Protein AF-A0A7Y5NQI6-F1 (afdb_monomer_lite)

Radius of gyration: 15.38 Å; chains: 1; bounding box: 38×34×50 Å

pLDDT: mean 90.02, std 9.19, range [44.75, 98.19]

Sequence (125 aa):
MDSTTPIACGSIVIREAPEAGGSDWMVFYLPLGALGEIRPVGGYPFDGADHDGWRVPLDSWLADLGRAIWKSIPFDLGLIGFEASGELRAAQVLMSDVPETCHFGLLVPGAEGTLNYHPRTERDW

Foldseek 3Di:
DPDPPDFDKDWDWDFDDVVVVTDIDIDIGGDLVRVVVPAVSDPPPPPPDDRCVPQVVVQVVVLVVVQVVCVVPNDLKDKADPPTPPPDDSVVCVVPPHDPAAPIWIFHQDPPRDTDIDHHPDGRD

Secondary structure (DSSP, 8-state):
---------EEEEEE--GGGT--EEEEEE--HHHHHTTS--TTTTSS----HHHHHHHHHHHHHHHHHHHTTS--S-EEESTT-TTTS-HHHHHHH-S-SS-SSEEEEE-GGG-EEEE---S---

Structure (mmCIF, N/CA/C/O backbone):
data_AF-A0A7Y5NQI6-F1
#
_entry.id   AF-A0A7Y5NQI6-F1
#
loop_
_atom_site.group_PDB
_atom_site.id
_atom_site.type_symbol
_atom_site.label_atom_id
_atom_site.label_alt_id
_atom_site.label_comp_id
_atom_site.label_asym_id
_atom_site.label_entity_id
_atom_site.label_seq_id
_atom_site.pdbx_PDB_ins_code
_atom_site.Cartn_x
_atom_site.Cartn_y
_atom_site.Cartn_z
_atom_site.occupancy
_atom_site.B_iso_or_equiv
_atom_site.auth_seq_id
_atom_site.auth_comp_id
_atom_site.auth_asym_id
_atom_site.auth_atom_id
_atom_site.pdbx_PDB_model_num
ATOM 1 N N . MET A 1 1 ? -0.692 -16.080 -25.514 1.00 44.75 1 MET A N 1
ATOM 2 C CA . MET A 1 1 ? -0.272 -16.869 -24.344 1.00 44.75 1 MET A CA 1
ATOM 3 C C . MET A 1 1 ? -1.145 -16.429 -23.203 1.00 44.75 1 MET A C 1
ATOM 5 O O . MET A 1 1 ? -1.093 -15.274 -22.810 1.00 44.75 1 MET A O 1
ATOM 9 N N . ASP A 1 2 ? -2.027 -17.327 -22.808 1.00 55.66 2 ASP A N 1
ATOM 10 C CA . ASP A 1 2 ? -2.845 -17.226 -21.613 1.00 55.66 2 ASP A CA 1
ATOM 11 C C . ASP A 1 2 ? -1.897 -17.484 -20.433 1.00 55.66 2 ASP A C 1
ATOM 13 O O . ASP A 1 2 ? -1.388 -18.596 -20.304 1.00 55.66 2 ASP A O 1
ATOM 17 N N . SER A 1 3 ? -1.498 -16.461 -19.675 1.00 56.66 3 SER A N 1
ATOM 18 C CA . SER A 1 3 ? -0.580 -16.668 -18.547 1.00 56.66 3 SER A CA 1
ATOM 19 C C . SER A 1 3 ? -1.053 -15.929 -17.308 1.00 56.66 3 SER A C 1
ATOM 21 O O . SER A 1 3 ? -0.559 -14.859 -16.951 1.00 56.66 3 SER A O 1
ATOM 23 N N . THR A 1 4 ? -1.984 -16.548 -16.593 1.00 72.69 4 THR A N 1
ATOM 24 C CA . THR A 1 4 ? -2.066 -16.365 -15.146 1.00 72.69 4 THR A CA 1
ATOM 25 C C . THR A 1 4 ? -0.921 -17.154 -14.517 1.00 72.69 4 THR A C 1
ATOM 27 O O . THR A 1 4 ? -1.138 -18.243 -13.991 1.00 72.69 4 THR A O 1
ATOM 30 N N . THR A 1 5 ? 0.315 -16.662 -14.633 1.00 83.56 5 THR A N 1
ATOM 31 C CA . THR A 1 5 ? 1.437 -17.221 -13.869 1.00 83.56 5 THR A CA 1
ATOM 32 C C . THR A 1 5 ? 1.186 -16.877 -12.403 1.00 83.56 5 THR A C 1
ATOM 34 O O . THR A 1 5 ? 1.210 -15.690 -12.064 1.00 83.56 5 THR A O 1
ATOM 37 N N . PRO A 1 6 ? 0.889 -17.857 -11.532 1.00 88.81 6 PRO A N 1
ATOM 38 C CA . PRO A 1 6 ? 0.772 -17.574 -10.115 1.00 88.81 6 PRO A CA 1
ATOM 39 C C . PRO A 1 6 ? 2.153 -17.190 -9.588 1.00 88.81 6 PRO A C 1
ATOM 41 O O . PRO A 1 6 ? 3.143 -17.865 -9.870 1.00 88.81 6 PRO A O 1
ATOM 44 N N . ILE A 1 7 ? 2.211 -16.115 -8.811 1.00 93.62 7 ILE A N 1
ATOM 45 C CA . ILE A 1 7 ? 3.408 -15.735 -8.064 1.00 93.62 7 ILE A CA 1
ATOM 46 C C . ILE A 1 7 ? 3.176 -15.981 -6.581 1.00 93.62 7 ILE A C 1
ATOM 48 O O . ILE A 1 7 ? 2.040 -15.965 -6.103 1.00 93.62 7 ILE A O 1
ATOM 52 N N . ALA A 1 8 ? 4.259 -16.217 -5.849 1.00 95.50 8 ALA A N 1
ATOM 53 C CA . ALA A 1 8 ? 4.184 -16.332 -4.405 1.00 95.50 8 ALA A CA 1
ATOM 54 C C . ALA A 1 8 ? 3.761 -14.992 -3.779 1.00 95.50 8 ALA A C 1
ATOM 56 O O . ALA A 1 8 ? 4.217 -13.924 -4.186 1.00 95.50 8 ALA A O 1
ATOM 57 N N . CYS A 1 9 ? 2.933 -15.073 -2.745 1.00 96.94 9 CYS A N 1
ATOM 58 C CA . CYS A 1 9 ? 2.636 -13.987 -1.822 1.00 96.94 9 CYS A CA 1
ATOM 59 C C . CYS A 1 9 ? 2.728 -14.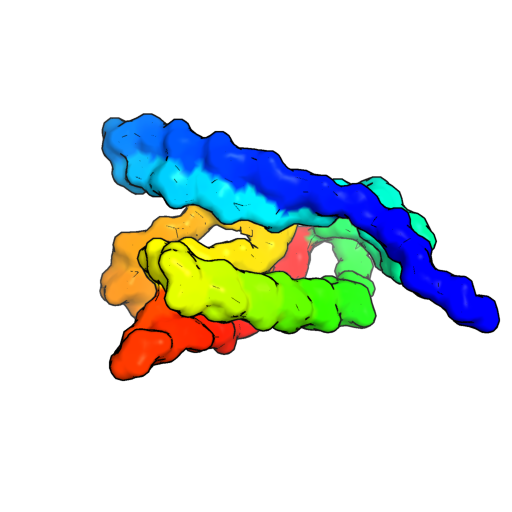522 -0.392 1.00 96.94 9 CYS A C 1
ATOM 61 O O . CYS A 1 9 ? 2.619 -15.731 -0.169 1.00 96.94 9 CYS A O 1
ATOM 63 N N . GLY A 1 10 ? 2.914 -13.637 0.577 1.00 97.00 10 GLY A N 1
ATOM 64 C CA . GLY A 1 10 ? 3.007 -14.005 1.981 1.00 97.00 10 GLY A CA 1
ATOM 65 C C . GLY A 1 10 ? 2.268 -13.032 2.880 1.00 97.00 10 GLY A C 1
ATOM 66 O O . GLY A 1 10 ? 1.897 -11.931 2.473 1.00 97.00 10 GLY A O 1
ATOM 67 N N . SER A 1 11 ? 2.081 -13.456 4.124 1.00 96.94 11 SER A N 1
ATOM 68 C CA . SER A 1 11 ? 1.628 -12.577 5.189 1.00 96.94 11 SER A CA 1
ATOM 69 C C . SER A 1 11 ? 2.390 -12.839 6.477 1.00 96.94 11 SER A C 1
ATOM 71 O O . SER A 1 11 ? 2.683 -13.993 6.791 1.00 96.94 11 SER A O 1
ATOM 73 N N . ILE A 1 12 ? 2.654 -11.788 7.244 1.00 96.56 12 ILE A N 1
ATOM 74 C CA . ILE A 1 12 ? 3.238 -11.878 8.581 1.00 96.56 12 ILE A CA 1
ATOM 75 C C . ILE A 1 12 ? 2.504 -10.932 9.527 1.00 96.56 12 ILE A C 1
ATOM 77 O O . ILE A 1 12 ? 2.129 -9.826 9.148 1.00 96.56 12 ILE A O 1
ATOM 81 N N . VAL A 1 13 ? 2.304 -11.385 10.763 1.00 95.94 13 VAL A N 1
ATOM 82 C CA . VAL A 1 13 ? 1.819 -10.539 11.854 1.00 95.94 13 VAL A CA 1
ATOM 83 C C . VAL A 1 13 ? 3.014 -10.121 12.694 1.00 95.94 13 VAL A C 1
ATOM 85 O O . VAL A 1 13 ? 3.807 -10.968 13.110 1.00 95.94 13 VAL A O 1
ATOM 88 N N . ILE A 1 14 ? 3.130 -8.826 12.951 1.00 94.19 14 ILE A N 1
ATOM 89 C CA . ILE A 1 14 ? 4.180 -8.234 13.774 1.00 94.19 14 ILE A CA 1
ATOM 90 C C . ILE A 1 14 ? 3.500 -7.562 14.958 1.00 94.19 14 ILE A C 1
ATOM 92 O O . ILE A 1 14 ? 2.568 -6.786 14.781 1.00 94.19 14 ILE A O 1
ATOM 96 N N . ARG A 1 15 ? 3.978 -7.860 16.164 1.00 94.00 15 ARG A N 1
ATOM 97 C CA . ARG A 1 15 ? 3.616 -7.131 17.377 1.00 94.00 15 ARG A CA 1
ATOM 98 C C . ARG A 1 15 ? 4.827 -6.351 17.843 1.00 94.00 15 ARG A C 1
ATOM 100 O O . ARG A 1 15 ? 5.811 -6.953 18.272 1.00 94.00 15 ARG A O 1
ATOM 107 N N . GLU A 1 16 ? 4.761 -5.033 17.745 1.00 91.94 16 GLU A N 1
ATOM 108 C CA . GLU A 1 16 ? 5.819 -4.167 18.253 1.00 91.94 16 GLU A CA 1
ATOM 109 C C . GLU A 1 16 ? 5.736 -4.021 19.778 1.00 91.94 16 GLU A C 1
ATOM 111 O O . GLU A 1 16 ? 4.676 -4.165 20.392 1.00 91.94 16 GLU A O 1
ATOM 116 N N . ALA A 1 17 ? 6.877 -3.731 20.409 1.00 89.12 17 ALA A N 1
ATOM 117 C CA . ALA A 1 17 ? 6.934 -3.520 21.849 1.00 89.12 17 ALA A CA 1
ATOM 118 C C . ALA A 1 17 ? 6.144 -2.251 22.248 1.00 89.12 17 ALA A C 1
ATOM 120 O O . ALA A 1 17 ? 6.362 -1.185 21.659 1.00 89.12 17 ALA A O 1
ATOM 121 N N . PRO A 1 18 ? 5.280 -2.307 23.281 1.00 82.38 18 PRO A N 1
ATOM 122 C CA . PRO A 1 18 ? 4.466 -1.158 23.694 1.00 82.38 18 PRO A CA 1
ATOM 123 C C . PRO A 1 18 ? 5.289 0.059 24.138 1.00 82.38 18 PRO A C 1
ATOM 125 O O . PRO A 1 18 ? 4.844 1.196 24.010 1.00 82.38 18 PRO A O 1
ATOM 128 N N . GLU A 1 19 ? 6.498 -0.178 24.649 1.00 77.81 19 GLU A N 1
ATOM 129 C CA . GLU A 1 19 ? 7.384 0.818 25.268 1.00 77.81 19 GLU A CA 1
ATOM 130 C C . GLU A 1 19 ? 7.804 1.954 24.318 1.00 77.81 19 GLU A C 1
ATOM 132 O O . GLU A 1 19 ? 8.180 3.029 24.782 1.00 77.81 19 GLU A O 1
ATOM 137 N N . ALA A 1 20 ? 7.702 1.742 23.002 1.00 70.25 20 ALA A N 1
ATOM 138 C CA . ALA A 1 20 ? 8.014 2.728 21.967 1.00 70.25 20 ALA A CA 1
ATOM 139 C C . ALA A 1 20 ? 6.769 3.229 21.203 1.00 70.25 20 ALA A C 1
ATOM 141 O O . ALA A 1 20 ? 6.896 3.757 20.099 1.00 70.25 20 ALA A O 1
ATOM 142 N N . GLY A 1 21 ? 5.562 3.040 21.753 1.00 76.38 21 GLY A N 1
ATOM 143 C CA . GLY A 1 21 ? 4.316 3.308 21.023 1.00 76.38 21 GLY A CA 1
ATOM 144 C C . GLY A 1 21 ? 4.086 2.300 19.893 1.00 76.38 21 GLY A C 1
ATOM 145 O O . GLY A 1 21 ? 3.679 2.679 18.794 1.00 76.38 21 GLY A O 1
ATOM 146 N N . GLY A 1 22 ? 4.428 1.036 20.157 1.00 82.88 22 GLY A N 1
ATOM 147 C CA . GLY A 1 22 ? 4.355 -0.053 19.190 1.00 82.88 22 GLY A CA 1
ATOM 148 C C . GLY A 1 22 ? 2.940 -0.313 18.679 1.00 82.88 22 GLY A C 1
ATOM 149 O O . GLY A 1 22 ? 1.965 -0.184 19.420 1.00 82.88 22 GLY A O 1
ATOM 150 N N . SER A 1 23 ? 2.844 -0.679 17.403 1.00 90.38 23 SER A N 1
ATOM 151 C CA . SER A 1 23 ? 1.612 -1.084 16.727 1.00 90.38 23 SER A CA 1
ATOM 152 C C . SER A 1 23 ? 1.604 -2.587 16.426 1.00 90.38 23 SER A C 1
ATOM 154 O O . SER A 1 23 ? 2.649 -3.234 16.309 1.00 90.38 23 SER A O 1
ATOM 156 N N . ASP A 1 24 ? 0.402 -3.148 16.293 1.00 93.62 24 ASP A N 1
ATOM 157 C CA . ASP A 1 24 ? 0.215 -4.470 15.699 1.00 93.62 24 ASP A CA 1
ATOM 158 C C . ASP A 1 24 ? 0.074 -4.298 14.177 1.00 93.62 24 ASP A C 1
ATOM 160 O O . ASP A 1 24 ? -0.792 -3.561 13.704 1.00 93.62 24 ASP A O 1
ATOM 164 N N . TRP A 1 25 ? 0.904 -4.994 13.403 1.00 94.44 25 TRP A N 1
ATOM 165 C CA . TRP A 1 25 ? 0.885 -4.959 11.943 1.00 94.44 25 TRP A CA 1
ATOM 166 C C . TRP A 1 25 ? 0.480 -6.310 11.366 1.00 94.44 25 TRP A C 1
ATOM 168 O O . TRP A 1 25 ? 1.001 -7.351 11.764 1.00 94.44 25 TRP A O 1
ATOM 178 N N . MET A 1 26 ? -0.393 -6.285 10.362 1.00 95.69 26 MET A N 1
ATOM 179 C CA . MET A 1 26 ? -0.620 -7.402 9.446 1.00 95.69 26 MET A CA 1
ATOM 180 C C . MET A 1 26 ? -0.039 -7.012 8.091 1.00 95.69 26 MET A C 1
ATOM 182 O O . MET A 1 26 ? -0.594 -6.172 7.386 1.00 95.69 26 MET A O 1
ATOM 186 N N . VAL A 1 27 ? 1.093 -7.605 7.733 1.00 96.56 27 VAL A N 1
ATOM 187 C CA . VAL A 1 27 ? 1.782 -7.333 6.473 1.00 96.56 27 VAL A CA 1
ATOM 188 C C . VAL A 1 27 ? 1.351 -8.376 5.459 1.00 96.56 27 VAL A C 1
ATOM 190 O O . VAL A 1 27 ? 1.489 -9.568 5.714 1.00 96.56 27 VAL A O 1
ATOM 193 N N . PHE A 1 28 ? 0.874 -7.934 4.301 1.00 97.50 28 PHE A N 1
ATOM 194 C CA . PHE A 1 28 ? 0.758 -8.751 3.096 1.00 97.50 28 PHE A CA 1
ATOM 195 C C . PHE A 1 28 ? 1.848 -8.312 2.119 1.00 97.50 28 PHE A C 1
ATOM 197 O O . PHE A 1 28 ? 2.006 -7.116 1.885 1.00 97.50 28 PHE A O 1
ATOM 204 N N . TYR A 1 29 ? 2.607 -9.251 1.557 1.00 97.00 29 TYR A N 1
ATOM 205 C CA . TYR A 1 29 ? 3.750 -8.918 0.709 1.00 97.00 29 TYR A CA 1
ATOM 206 C C . TYR A 1 29 ? 3.907 -9.857 -0.488 1.00 97.00 29 TYR A C 1
ATOM 208 O O . TYR A 1 29 ? 3.507 -11.024 -0.470 1.00 97.00 29 TYR A O 1
ATOM 216 N N . LEU A 1 30 ? 4.550 -9.328 -1.528 1.00 96.56 30 LEU A N 1
ATOM 217 C CA . LEU A 1 30 ? 5.015 -10.068 -2.695 1.00 96.56 30 LEU A CA 1
ATOM 218 C C . LEU A 1 30 ? 6.548 -10.090 -2.656 1.00 96.56 30 LEU A C 1
ATOM 220 O O . LEU A 1 30 ? 7.157 -9.020 -2.701 1.00 96.56 30 LEU A O 1
ATOM 224 N N . PRO A 1 31 ? 7.203 -11.261 -2.564 1.00 95.94 31 PRO A N 1
ATOM 225 C CA . PRO A 1 31 ? 8.655 -11.331 -2.680 1.00 95.94 31 PRO A CA 1
ATOM 226 C C . PRO A 1 31 ? 9.114 -10.755 -4.026 1.00 95.94 31 PRO A C 1
ATOM 228 O O . PRO A 1 31 ? 8.625 -11.190 -5.070 1.00 95.94 31 PRO A O 1
ATOM 231 N N . LEU A 1 32 ? 10.082 -9.830 -4.023 1.00 95.38 32 LEU A N 1
ATOM 232 C CA . LEU A 1 32 ? 10.566 -9.181 -5.252 1.00 95.38 32 LEU A CA 1
ATOM 233 C C . LEU A 1 32 ? 11.051 -10.187 -6.304 1.00 95.38 32 LEU A C 1
ATOM 235 O O . LEU A 1 32 ? 10.755 -10.021 -7.482 1.00 95.38 32 LEU A O 1
ATOM 239 N N . GLY A 1 33 ? 11.718 -11.266 -5.879 1.00 94.62 33 GLY A N 1
ATOM 240 C CA . GLY A 1 33 ? 12.139 -12.336 -6.787 1.00 94.62 33 GLY A CA 1
ATOM 241 C C . GLY A 1 33 ? 10.963 -13.013 -7.500 1.00 94.62 33 GLY A C 1
ATOM 242 O O . GLY A 1 33 ? 11.028 -13.239 -8.699 1.00 94.62 33 GLY A O 1
ATOM 243 N N . ALA A 1 34 ? 9.854 -13.262 -6.794 1.00 94.88 34 ALA A N 1
ATOM 244 C CA . ALA A 1 34 ? 8.652 -13.840 -7.397 1.00 94.88 34 ALA A CA 1
ATOM 245 C C . ALA A 1 34 ? 7.928 -12.837 -8.310 1.00 94.88 34 ALA A C 1
ATOM 247 O O . ALA A 1 34 ? 7.421 -13.211 -9.364 1.00 94.88 34 ALA A O 1
ATOM 248 N N . LEU A 1 35 ? 7.892 -11.557 -7.928 1.00 95.19 35 LEU A N 1
ATOM 249 C CA . LEU A 1 35 ? 7.327 -10.496 -8.761 1.00 95.19 35 LEU A CA 1
ATOM 250 C C . LEU A 1 35 ? 8.138 -10.290 -10.054 1.00 95.19 35 LEU A C 1
ATOM 252 O O . LEU A 1 35 ? 7.554 -10.034 -11.109 1.00 95.19 35 LEU A O 1
ATOM 256 N N . GLY A 1 36 ? 9.462 -10.462 -9.982 1.0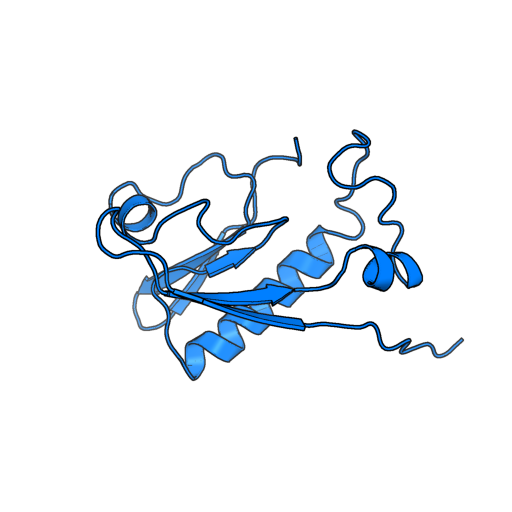0 95.12 36 GLY A N 1
ATOM 257 C CA . GLY A 1 36 ? 10.397 -10.375 -11.106 1.00 95.12 36 GLY A CA 1
ATOM 258 C C . GLY A 1 36 ? 10.143 -11.387 -12.227 1.00 95.12 36 GLY A C 1
ATOM 259 O O . GLY A 1 36 ? 10.501 -11.128 -13.371 1.00 95.12 36 GLY A O 1
ATOM 260 N N . GLU A 1 37 ? 9.449 -12.492 -11.941 1.00 93.81 37 GLU A N 1
ATOM 261 C CA . GLU A 1 37 ? 9.040 -13.478 -12.954 1.00 93.81 37 GLU A CA 1
ATOM 262 C C . GLU A 1 37 ? 7.978 -12.932 -13.923 1.00 93.81 37 GLU A C 1
ATOM 264 O O . GLU A 1 37 ? 7.806 -13.446 -15.028 1.00 93.81 37 GLU A O 1
ATOM 269 N N . ILE A 1 38 ? 7.230 -11.897 -13.515 1.00 94.06 38 ILE A N 1
ATOM 270 C CA . ILE A 1 38 ? 6.094 -11.363 -14.284 1.00 94.06 38 ILE A CA 1
ATOM 271 C C . ILE A 1 38 ? 6.150 -9.849 -14.520 1.00 94.06 38 ILE A C 1
ATOM 273 O O . ILE A 1 38 ? 5.294 -9.310 -15.232 1.00 94.06 38 ILE A O 1
ATOM 277 N N . ARG A 1 39 ? 7.108 -9.138 -13.917 1.00 94.44 39 ARG A N 1
ATOM 278 C CA . ARG A 1 39 ? 7.311 -7.686 -14.043 1.00 94.44 39 ARG A CA 1
ATOM 279 C C . ARG A 1 39 ? 8.806 -7.357 -14.126 1.00 94.44 39 ARG A C 1
ATOM 281 O O . ARG A 1 39 ? 9.613 -8.077 -13.547 1.00 94.44 39 ARG A O 1
ATOM 288 N N . PRO A 1 40 ? 9.193 -6.254 -14.788 1.00 93.94 40 PRO A N 1
ATOM 289 C CA . PRO A 1 40 ? 10.588 -5.827 -14.878 1.00 93.94 40 PRO A CA 1
ATOM 290 C C . PRO A 1 40 ? 11.049 -5.153 -13.570 1.00 93.94 40 PRO A C 1
ATOM 292 O O . PRO A 1 40 ? 11.273 -3.950 -13.541 1.00 93.94 40 PRO A O 1
ATOM 295 N N . VAL A 1 41 ? 11.156 -5.924 -12.482 1.00 94.81 41 VAL A N 1
ATOM 296 C CA . VAL A 1 41 ? 11.481 -5.405 -11.135 1.00 94.81 41 VAL A CA 1
ATOM 297 C C . VAL A 1 41 ? 12.910 -4.854 -11.043 1.00 94.81 41 VAL A C 1
ATOM 299 O O . VAL A 1 41 ? 13.149 -3.897 -10.317 1.00 94.81 41 VAL A O 1
ATOM 302 N N . GLY A 1 42 ? 13.866 -5.427 -11.781 1.00 92.38 42 GLY A N 1
ATOM 303 C CA . GLY A 1 42 ? 15.247 -4.934 -11.791 1.00 92.38 42 GLY A CA 1
ATOM 304 C C . GLY A 1 42 ? 15.921 -4.998 -10.415 1.00 92.38 42 GLY A C 1
ATOM 305 O O . GLY A 1 42 ? 15.758 -5.973 -9.682 1.00 92.38 42 GLY A O 1
ATOM 306 N N . GLY A 1 43 ? 16.700 -3.968 -10.086 1.00 93.06 43 GLY A N 1
ATOM 307 C CA . GLY A 1 43 ? 17.373 -3.805 -8.796 1.00 93.06 43 GLY A CA 1
ATOM 308 C C . GLY A 1 43 ? 16.579 -2.957 -7.803 1.00 93.06 43 GLY A C 1
ATOM 309 O O . GLY A 1 43 ? 17.186 -2.380 -6.902 1.00 93.06 43 GLY A O 1
ATOM 310 N N . TYR A 1 44 ? 15.256 -2.858 -7.973 1.00 93.00 44 TYR A N 1
ATOM 311 C CA . TYR A 1 44 ? 14.365 -2.108 -7.091 1.00 93.00 44 TYR A CA 1
ATOM 312 C C . TYR A 1 44 ? 14.636 -2.379 -5.597 1.00 93.00 44 TYR A C 1
ATOM 314 O O . TYR A 1 44 ? 14.778 -3.544 -5.210 1.00 93.00 44 TYR A O 1
ATOM 322 N N . PRO A 1 45 ? 14.621 -1.348 -4.735 1.00 91.50 45 PRO A N 1
ATOM 323 C CA . PRO A 1 45 ? 14.503 0.083 -5.053 1.00 91.50 45 PRO A CA 1
ATOM 324 C C . PRO A 1 45 ? 15.847 0.785 -5.345 1.00 91.50 45 PRO A C 1
ATOM 326 O O . PRO A 1 45 ? 15.884 1.999 -5.439 1.00 91.50 45 PRO A O 1
ATOM 329 N N . PHE A 1 46 ? 16.962 0.061 -5.478 1.00 90.81 46 PHE A N 1
ATOM 330 C CA . PHE A 1 46 ? 18.319 0.627 -5.384 1.00 90.81 46 PHE A CA 1
ATOM 331 C C . PHE A 1 46 ? 19.032 0.878 -6.723 1.00 90.81 46 PHE A C 1
ATOM 333 O O . PHE A 1 46 ? 20.210 1.235 -6.737 1.00 90.81 46 PHE A O 1
ATOM 340 N N . ASP A 1 47 ? 18.372 0.650 -7.858 1.00 92.25 47 ASP A N 1
ATOM 341 C CA . ASP A 1 47 ? 18.977 0.783 -9.192 1.00 92.25 47 ASP A CA 1
ATOM 342 C C . ASP A 1 47 ? 18.797 2.171 -9.832 1.00 92.25 47 ASP A C 1
ATOM 344 O O . ASP A 1 47 ? 19.308 2.407 -10.930 1.00 92.25 47 ASP A O 1
ATOM 348 N N . GLY A 1 48 ? 18.087 3.089 -9.164 1.00 87.81 48 GLY A N 1
ATOM 349 C CA . GLY A 1 48 ? 17.794 4.438 -9.659 1.00 87.81 48 GLY A CA 1
ATOM 350 C C . GLY A 1 48 ? 16.910 4.477 -10.914 1.00 87.81 48 GLY A C 1
ATOM 351 O O . GLY A 1 48 ? 16.802 5.529 -11.551 1.00 87.81 48 GLY A O 1
ATOM 352 N N . ALA A 1 49 ? 16.312 3.347 -11.308 1.00 90.25 49 ALA A N 1
ATOM 353 C CA . ALA A 1 49 ? 15.427 3.264 -12.462 1.00 90.25 49 ALA A CA 1
ATOM 354 C C . ALA A 1 49 ? 14.008 3.761 -12.137 1.00 90.25 49 ALA A C 1
ATOM 356 O O . ALA A 1 49 ? 13.601 3.864 -10.981 1.00 90.25 49 ALA A O 1
ATOM 357 N N . ASP A 1 50 ? 13.239 4.072 -13.183 1.00 90.75 50 ASP A N 1
ATOM 358 C CA . ASP A 1 50 ? 11.810 4.356 -13.052 1.00 90.75 50 ASP A CA 1
ATOM 359 C C . ASP A 1 50 ? 11.014 3.043 -13.035 1.00 90.75 50 ASP A C 1
ATOM 361 O O . ASP A 1 50 ? 11.016 2.282 -14.008 1.00 90.75 50 ASP A O 1
ATOM 365 N N . HIS A 1 51 ? 10.322 2.798 -11.924 1.00 93.19 51 HIS A N 1
ATOM 366 C CA . HIS A 1 51 ? 9.556 1.579 -11.666 1.00 93.19 51 HIS A CA 1
ATOM 367 C C . HIS A 1 51 ? 8.043 1.775 -11.784 1.00 93.19 51 HIS A C 1
ATOM 369 O O . HIS A 1 51 ? 7.279 0.818 -11.617 1.00 93.19 51 HIS A O 1
ATOM 375 N N . ASP A 1 52 ? 7.577 2.983 -12.112 1.00 93.62 52 ASP A N 1
ATOM 376 C CA . ASP A 1 52 ? 6.153 3.332 -12.086 1.00 93.62 52 ASP A CA 1
ATOM 377 C C . ASP A 1 52 ? 5.317 2.453 -13.022 1.00 93.62 52 ASP A C 1
ATOM 379 O O . ASP A 1 52 ? 4.163 2.139 -12.714 1.00 93.62 52 ASP A O 1
ATOM 383 N N . GLY A 1 53 ? 5.920 1.977 -14.118 1.00 94.00 53 GLY A N 1
ATOM 384 C CA . GLY A 1 53 ? 5.272 1.113 -15.104 1.00 94.00 53 GLY A CA 1
ATOM 385 C C . GLY A 1 53 ? 4.713 -0.197 -14.533 1.00 94.00 53 GLY A C 1
ATOM 386 O O . GLY A 1 53 ? 3.710 -0.699 -15.042 1.00 94.00 53 GLY A O 1
ATOM 387 N N . TRP A 1 54 ? 5.311 -0.745 -13.470 1.00 93.69 54 TRP A N 1
ATOM 388 C CA . TRP A 1 54 ? 4.777 -1.922 -12.772 1.00 93.69 54 TRP A CA 1
ATOM 389 C C . TRP A 1 54 ? 4.323 -1.618 -11.342 1.00 93.69 54 TRP A C 1
ATOM 391 O O . TRP A 1 54 ? 3.399 -2.277 -10.857 1.00 93.69 54 TRP A O 1
ATOM 401 N N . ARG A 1 55 ? 4.921 -0.616 -10.689 1.00 94.00 55 ARG A N 1
ATOM 402 C CA . ARG A 1 55 ? 4.640 -0.262 -9.296 1.00 94.00 55 ARG A CA 1
ATOM 403 C C . ARG A 1 55 ? 3.289 0.423 -9.126 1.00 94.00 55 ARG A C 1
ATOM 405 O O . ARG A 1 55 ? 2.528 0.020 -8.258 1.00 94.00 55 ARG A O 1
ATOM 412 N N . VAL A 1 56 ? 2.929 1.392 -9.975 1.00 95.06 56 VAL A N 1
ATOM 413 C CA . VAL A 1 56 ? 1.637 2.104 -9.851 1.00 95.06 56 VAL A CA 1
ATOM 414 C C . VAL A 1 56 ? 0.435 1.152 -9.963 1.00 95.06 56 VAL A C 1
ATOM 416 O O . VAL A 1 56 ? -0.443 1.211 -9.098 1.00 95.06 56 VAL A O 1
ATOM 419 N N . PRO A 1 57 ? 0.371 0.234 -10.952 1.00 95.75 57 PRO A N 1
ATOM 420 C CA . PRO A 1 57 ? -0.707 -0.751 -11.004 1.00 95.75 57 PRO A CA 1
ATOM 421 C C . PRO A 1 57 ? -0.737 -1.685 -9.787 1.00 95.75 57 PRO A C 1
ATOM 423 O O . PRO A 1 57 ? -1.820 -2.047 -9.327 1.00 95.75 57 PRO A O 1
ATOM 426 N N . LEU A 1 58 ? 0.433 -2.071 -9.262 1.00 96.19 58 LEU A N 1
ATOM 427 C CA . LEU A 1 58 ? 0.523 -2.918 -8.076 1.00 96.19 58 LEU A CA 1
ATOM 428 C C . LEU A 1 58 ? 0.024 -2.190 -6.822 1.00 96.19 58 LEU A C 1
ATOM 430 O O . LEU A 1 58 ? -0.783 -2.752 -6.087 1.00 96.19 58 LEU A O 1
ATOM 434 N N . ASP A 1 59 ? 0.438 -0.942 -6.611 1.00 97.12 59 ASP A N 1
ATOM 435 C CA . ASP A 1 59 ? -0.001 -0.120 -5.481 1.00 97.12 59 ASP A CA 1
ATOM 436 C C . ASP A 1 59 ? -1.519 0.099 -5.513 1.00 97.12 59 ASP A C 1
ATOM 438 O O . ASP A 1 59 ? -2.187 -0.021 -4.488 1.00 97.12 59 ASP A O 1
ATOM 442 N N . SER A 1 60 ? -2.088 0.348 -6.698 1.00 97.50 60 SER A N 1
ATOM 443 C CA . SER A 1 60 ? -3.542 0.462 -6.866 1.00 97.50 60 SER A CA 1
ATOM 444 C C . SER A 1 60 ? -4.259 -0.837 -6.499 1.00 97.50 60 SER A C 1
ATOM 446 O O . SER A 1 60 ? -5.279 -0.808 -5.813 1.00 97.50 60 SER A O 1
ATOM 448 N N . TRP A 1 61 ? -3.730 -1.984 -6.933 1.00 97.44 61 TRP A N 1
ATOM 449 C CA . TRP A 1 61 ? -4.298 -3.286 -6.589 1.00 97.44 61 TRP A CA 1
ATOM 450 C C . TRP A 1 61 ? -4.194 -3.577 -5.082 1.00 97.44 61 TRP A C 1
ATOM 452 O O . TRP A 1 61 ? -5.153 -4.064 -4.481 1.00 97.44 61 TRP A O 1
ATOM 462 N N . LEU A 1 62 ? -3.075 -3.219 -4.445 1.00 98.00 62 LEU A N 1
ATOM 463 C CA . LEU A 1 62 ? -2.897 -3.318 -2.994 1.00 98.00 62 LEU A CA 1
ATOM 464 C C . LEU A 1 62 ? -3.861 -2.394 -2.237 1.00 98.00 62 LEU A C 1
ATOM 466 O O . LEU A 1 62 ? -4.392 -2.789 -1.200 1.00 98.00 62 LEU A O 1
ATOM 470 N N . ALA A 1 63 ? -4.148 -1.200 -2.762 1.00 98.19 63 ALA A N 1
ATOM 471 C CA . ALA A 1 63 ? -5.134 -0.292 -2.182 1.00 98.19 63 ALA A CA 1
ATOM 472 C C . ALA A 1 63 ? -6.546 -0.895 -2.218 1.00 98.19 63 ALA A C 1
ATOM 474 O O . ALA A 1 63 ? -7.278 -0.826 -1.228 1.00 98.19 63 ALA A O 1
ATOM 475 N N . ASP A 1 64 ? -6.921 -1.542 -3.322 1.00 97.94 64 ASP A N 1
ATOM 476 C CA . ASP A 1 64 ? -8.204 -2.241 -3.438 1.00 97.94 64 ASP A CA 1
ATOM 477 C C . ASP A 1 64 ? -8.297 -3.451 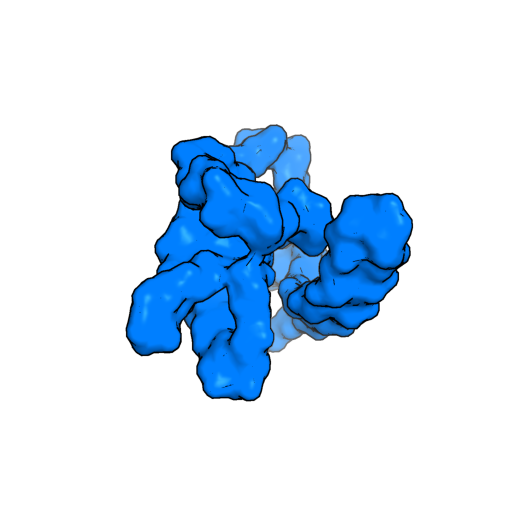-2.503 1.00 97.94 64 ASP A C 1
ATOM 479 O O . ASP A 1 64 ? -9.327 -3.650 -1.849 1.00 97.94 64 ASP A O 1
ATOM 483 N N . LEU A 1 65 ? -7.212 -4.218 -2.369 1.00 97.12 65 LEU A N 1
ATOM 484 C CA . LEU A 1 65 ? -7.119 -5.297 -1.388 1.00 97.12 65 LEU A CA 1
ATOM 485 C C . LEU A 1 65 ? -7.277 -4.762 0.043 1.00 97.12 65 LEU A C 1
ATOM 487 O O . LEU A 1 65 ? -8.073 -5.295 0.816 1.00 97.12 65 LEU A O 1
ATOM 491 N N . GLY A 1 66 ? -6.584 -3.674 0.382 1.00 97.00 66 GLY A N 1
ATOM 492 C CA . GLY A 1 66 ? -6.685 -3.019 1.685 1.00 97.00 66 GLY A CA 1
ATOM 493 C C . GLY A 1 66 ? -8.107 -2.550 1.995 1.00 97.00 66 GLY A C 1
ATOM 494 O O . GLY A 1 66 ? -8.612 -2.806 3.086 1.00 97.00 66 GLY A O 1
ATOM 495 N N . ARG A 1 67 ? -8.814 -1.966 1.017 1.00 96.81 67 ARG A N 1
ATOM 496 C CA . ARG A 1 67 ? -10.241 -1.613 1.152 1.00 96.81 67 ARG A CA 1
ATOM 497 C C . ARG A 1 67 ? -11.124 -2.831 1.401 1.00 96.81 67 ARG A C 1
ATOM 499 O O . ARG A 1 67 ? -12.072 -2.745 2.179 1.00 96.81 67 ARG A O 1
ATOM 506 N N . ALA A 1 68 ? -10.860 -3.951 0.730 1.00 96.19 68 ALA A N 1
ATOM 507 C CA . ALA A 1 68 ? -11.621 -5.181 0.931 1.00 96.19 68 ALA A CA 1
ATOM 508 C C . ALA A 1 68 ? -11.407 -5.756 2.340 1.00 96.19 68 ALA A C 1
ATOM 510 O O . ALA A 1 68 ? -12.377 -6.147 2.993 1.00 96.19 68 ALA A O 1
ATOM 511 N N . ILE A 1 69 ? -10.164 -5.745 2.828 1.00 95.50 69 ILE A N 1
ATOM 512 C CA . ILE A 1 69 ? -9.814 -6.174 4.188 1.00 95.50 69 ILE A CA 1
ATOM 513 C C . ILE A 1 69 ? -10.480 -5.264 5.220 1.00 95.50 69 ILE A C 1
ATOM 515 O O . ILE A 1 69 ? -11.146 -5.764 6.123 1.00 95.50 69 ILE A O 1
ATOM 519 N N . TRP A 1 70 ? -10.377 -3.946 5.049 1.00 96.25 70 TRP A N 1
ATOM 520 C CA . TRP A 1 70 ? -10.878 -2.956 6.004 1.00 96.25 70 TRP A CA 1
ATOM 521 C C . TRP A 1 70 ? -12.388 -3.064 6.257 1.00 96.25 70 TRP A C 1
ATOM 523 O O . TRP A 1 70 ? -12.847 -2.884 7.381 1.00 96.25 70 TRP A O 1
ATOM 533 N N . LYS A 1 71 ? -13.169 -3.458 5.239 1.00 93.94 71 LYS A N 1
ATOM 534 C CA . LYS A 1 71 ? -14.611 -3.743 5.386 1.00 93.94 71 LYS A CA 1
ATOM 535 C C . LYS A 1 71 ? -14.916 -4.878 6.370 1.00 93.94 71 LYS A C 1
ATOM 537 O O . LYS A 1 71 ? -16.024 -4.935 6.892 1.00 93.94 71 LYS A O 1
ATOM 542 N N . SER A 1 72 ? -13.973 -5.796 6.571 1.00 94.00 72 SER A N 1
ATOM 543 C CA . SER A 1 72 ? -14.123 -6.952 7.464 1.00 94.00 72 SER A CA 1
ATOM 544 C C . SER A 1 72 ? -13.389 -6.751 8.788 1.00 94.00 72 SER A C 1
ATOM 546 O O . SER A 1 72 ? -13.889 -7.145 9.837 1.00 94.00 72 SER A O 1
ATOM 548 N N . ILE A 1 73 ? -12.197 -6.156 8.731 1.00 93.12 73 ILE A N 1
ATOM 549 C CA . ILE A 1 73 ? -11.309 -5.921 9.866 1.00 93.12 73 ILE A CA 1
ATOM 550 C C . ILE A 1 73 ? -10.775 -4.490 9.732 1.00 93.12 73 ILE A C 1
ATOM 552 O O . ILE A 1 73 ? -9.782 -4.274 9.030 1.00 93.12 73 ILE A O 1
ATOM 556 N N . PRO A 1 74 ? -11.444 -3.502 10.351 1.00 94.19 74 PRO A N 1
ATOM 557 C CA . PRO A 1 74 ? -10.974 -2.126 10.335 1.00 94.19 74 PRO A CA 1
ATOM 558 C C . PRO A 1 74 ? -9.586 -2.009 10.972 1.00 94.19 74 PRO A C 1
ATOM 560 O O . PRO A 1 74 ? -9.292 -2.671 11.967 1.00 94.19 74 PRO A O 1
ATOM 563 N N . PHE A 1 75 ? -8.754 -1.146 10.400 1.00 94.94 75 PHE A N 1
ATOM 564 C CA . PHE A 1 75 ? -7.429 -0.791 10.906 1.00 94.94 75 PHE A CA 1
ATOM 565 C C . PHE A 1 75 ? -7.276 0.731 10.953 1.00 94.94 75 PHE A C 1
ATOM 567 O O . PHE A 1 75 ? -7.986 1.448 10.240 1.00 94.94 75 PHE A O 1
ATOM 574 N N . ASP A 1 76 ? -6.334 1.206 11.768 1.00 94.31 76 ASP A N 1
ATOM 575 C CA . ASP A 1 76 ? -6.121 2.638 12.015 1.00 94.31 76 ASP A CA 1
ATOM 576 C C . ASP A 1 76 ? -5.323 3.332 10.898 1.00 94.31 76 ASP A C 1
ATOM 578 O O . ASP A 1 76 ? -5.507 4.520 10.644 1.00 94.31 76 ASP A O 1
ATOM 582 N N . LEU A 1 77 ? -4.436 2.594 10.223 1.00 95.50 77 LEU A N 1
ATOM 583 C CA . LEU A 1 77 ? -3.628 3.063 9.096 1.00 95.50 77 LEU A CA 1
ATOM 584 C C . LEU A 1 77 ? -3.162 1.873 8.249 1.00 95.50 77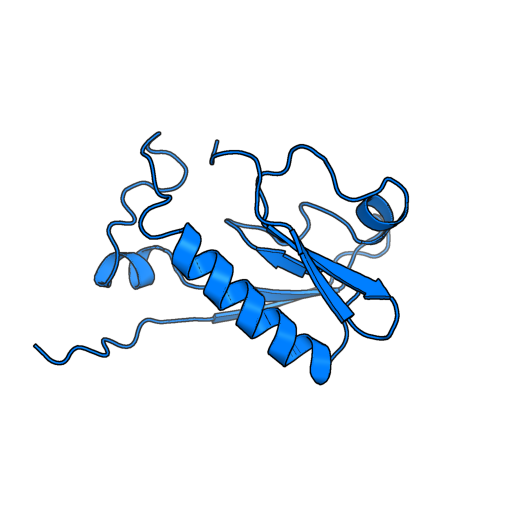 LEU A C 1
ATOM 586 O O . LEU A 1 77 ? -2.761 0.846 8.793 1.00 95.50 77 LEU A O 1
ATOM 590 N N . GLY A 1 78 ? -3.183 2.017 6.924 1.00 96.44 78 GLY A N 1
ATOM 591 C CA . GLY A 1 78 ? -2.538 1.084 5.999 1.00 96.44 78 GLY A CA 1
ATOM 592 C C . GLY A 1 78 ? -1.431 1.770 5.206 1.00 96.44 78 GLY A C 1
ATOM 593 O O . GLY A 1 78 ? -1.585 2.925 4.811 1.00 96.44 78 GLY A O 1
ATOM 594 N N . LEU A 1 79 ? -0.335 1.052 4.961 1.00 96.94 79 LEU A N 1
ATOM 595 C CA . LEU A 1 79 ? 0.828 1.529 4.210 1.00 96.94 79 LEU A CA 1
ATOM 596 C C . LEU A 1 79 ? 1.091 0.614 3.010 1.00 96.94 79 LEU A C 1
ATOM 598 O O . LEU A 1 79 ? 0.990 -0.608 3.121 1.00 96.94 79 LEU A O 1
ATOM 602 N N . ILE A 1 80 ? 1.424 1.205 1.864 1.00 97.62 80 ILE A N 1
ATOM 603 C CA . ILE A 1 80 ? 1.700 0.511 0.602 1.00 97.62 80 ILE A CA 1
ATOM 604 C C . ILE A 1 80 ? 3.069 0.960 0.094 1.00 97.62 80 ILE A C 1
ATOM 606 O O . ILE A 1 80 ? 3.272 2.139 -0.194 1.00 97.62 80 ILE A O 1
ATOM 610 N N . GLY A 1 81 ? 4.006 0.022 -0.026 1.00 95.19 81 GLY A N 1
ATOM 611 C CA . GLY A 1 81 ? 5.352 0.283 -0.530 1.00 95.19 81 GLY A CA 1
ATOM 612 C C . GLY A 1 81 ? 6.357 -0.785 -0.106 1.00 95.19 81 GLY A C 1
ATOM 613 O O . GLY A 1 81 ? 5.987 -1.815 0.462 1.00 95.19 81 GLY A O 1
ATOM 614 N N . PHE A 1 82 ? 7.630 -0.537 -0.403 1.00 94.31 82 PHE A N 1
ATOM 615 C CA . PHE A 1 82 ? 8.736 -1.405 -0.007 1.00 94.31 82 PHE A CA 1
ATOM 616 C C . PHE A 1 82 ? 8.979 -1.318 1.499 1.00 94.31 82 PHE A C 1
ATOM 618 O O . PHE A 1 82 ? 9.128 -0.219 2.015 1.00 94.31 82 PHE A O 1
ATOM 625 N N . GLU A 1 83 ? 9.005 -2.465 2.185 1.00 90.75 83 GLU A N 1
ATOM 626 C CA . GLU A 1 83 ? 9.306 -2.556 3.627 1.00 90.75 83 GLU A CA 1
ATOM 627 C C . GLU A 1 83 ? 8.489 -1.581 4.504 1.00 90.75 83 GLU A C 1
ATOM 629 O O . GLU A 1 83 ? 8.996 -0.962 5.426 1.00 90.75 83 GLU A O 1
ATOM 634 N N . ALA A 1 84 ? 7.189 -1.450 4.221 1.00 91.06 84 ALA A N 1
ATOM 635 C CA . ALA A 1 84 ? 6.378 -0.353 4.751 1.00 91.06 84 ALA A CA 1
ATOM 636 C C . ALA A 1 84 ? 6.001 -0.433 6.247 1.00 91.06 84 ALA A C 1
ATOM 638 O O . AL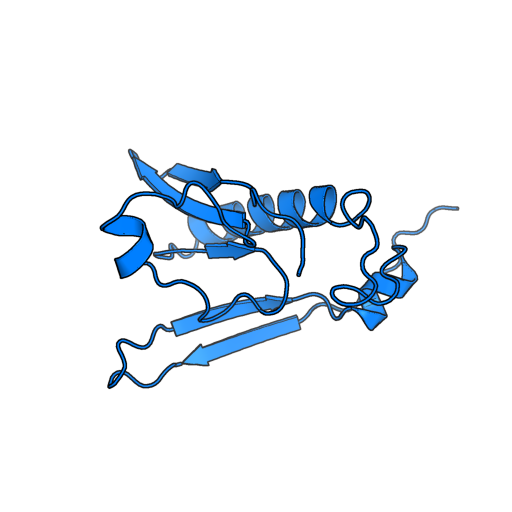A A 1 84 ? 5.613 0.574 6.834 1.00 91.06 84 ALA A O 1
ATOM 639 N N . SER A 1 85 ? 6.023 -1.611 6.876 1.00 88.88 85 SER A N 1
ATOM 640 C CA . SER A 1 85 ? 5.559 -1.757 8.265 1.00 88.88 85 SER A CA 1
ATOM 641 C C . SER A 1 85 ? 6.450 -0.996 9.247 1.00 88.88 85 SER A C 1
ATOM 643 O O . SER A 1 85 ? 7.657 -1.213 9.256 1.00 88.88 85 SER A O 1
ATOM 645 N N . GLY A 1 86 ? 5.851 -0.181 10.118 1.00 87.50 86 GLY A N 1
ATOM 646 C CA . GLY A 1 86 ? 6.568 0.556 11.167 1.00 87.50 86 GLY A CA 1
ATOM 647 C C . GLY A 1 86 ? 7.139 1.913 10.733 1.00 87.50 86 GLY A C 1
ATOM 648 O O . GLY A 1 86 ? 7.522 2.704 11.595 1.00 87.50 86 GLY A O 1
ATOM 649 N N . GLU A 1 87 ? 7.126 2.220 9.433 1.00 90.12 87 GLU A N 1
ATOM 650 C CA . GLU A 1 87 ? 7.683 3.460 8.871 1.00 90.12 87 GLU A CA 1
ATOM 651 C C . GLU A 1 87 ? 6.858 4.703 9.242 1.00 90.12 87 GLU A C 1
ATOM 653 O O . GLU A 1 87 ? 7.405 5.756 9.572 1.00 90.12 87 GLU A O 1
ATOM 658 N N . LEU A 1 88 ? 5.526 4.575 9.264 1.00 89.81 88 LEU A N 1
ATOM 659 C CA . LEU A 1 88 ? 4.600 5.614 9.722 1.00 89.81 88 LEU A CA 1
ATOM 660 C C . LEU A 1 88 ? 3.607 5.045 10.732 1.00 89.81 88 LEU A C 1
ATOM 662 O O . LEU A 1 88 ? 3.174 3.900 10.620 1.00 89.81 88 LEU A O 1
ATOM 666 N N . ARG A 1 89 ? 3.196 5.861 11.708 1.00 89.31 89 ARG A N 1
ATOM 667 C CA . ARG A 1 89 ? 2.204 5.468 12.722 1.00 89.31 89 ARG A CA 1
ATOM 668 C C . ARG A 1 89 ? 0.886 6.204 12.538 1.00 89.31 89 ARG A C 1
ATOM 670 O O . ARG A 1 89 ? 0.877 7.404 12.264 1.00 89.31 89 ARG A O 1
ATOM 677 N N . ALA A 1 90 ? -0.226 5.517 12.808 1.00 89.94 90 ALA A N 1
ATOM 678 C CA . ALA A 1 90 ? -1.570 6.100 12.744 1.00 89.94 90 ALA A CA 1
ATOM 679 C C . ALA A 1 90 ? -1.683 7.380 13.582 1.00 89.94 90 ALA A C 1
ATOM 681 O O . ALA A 1 90 ? -2.169 8.394 13.096 1.00 89.94 90 ALA A O 1
ATOM 682 N N . ALA A 1 91 ? -1.138 7.374 14.803 1.00 85.62 91 ALA A N 1
ATOM 683 C CA . ALA A 1 91 ? -1.128 8.556 15.661 1.00 85.62 91 ALA A CA 1
ATOM 684 C C . ALA A 1 91 ? -0.438 9.766 15.002 1.00 85.62 91 ALA A C 1
ATOM 686 O O . ALA A 1 91 ? -0.916 10.883 15.144 1.00 85.62 91 ALA A O 1
ATOM 687 N N . GLN A 1 92 ? 0.654 9.561 14.259 1.00 81.81 92 GLN A N 1
ATOM 688 C CA . GLN A 1 92 ? 1.363 10.652 13.580 1.00 81.81 92 GLN A CA 1
ATOM 689 C C . GLN A 1 92 ? 0.535 11.206 12.415 1.00 81.81 92 GLN A C 1
ATOM 691 O O . GLN A 1 92 ? 0.354 12.415 12.315 1.00 81.81 92 GLN A O 1
ATOM 696 N N . VAL A 1 93 ? -0.016 10.320 11.581 1.00 84.44 93 VAL A N 1
ATOM 697 C CA . VAL A 1 93 ? -0.806 10.700 10.397 1.00 84.44 93 VAL A CA 1
ATOM 698 C C . VAL A 1 93 ? -2.128 11.371 10.787 1.00 84.44 93 VAL A C 1
ATOM 700 O O . VAL A 1 93 ? -2.534 12.347 10.170 1.00 84.44 93 VAL A O 1
ATOM 703 N N . LEU A 1 94 ? -2.794 10.891 11.840 1.00 76.75 94 LEU A N 1
ATOM 704 C CA . LEU A 1 94 ? -4.080 11.436 12.287 1.00 76.75 94 LEU A CA 1
ATOM 705 C C . LEU A 1 94 ? -3.948 12.779 13.022 1.00 76.75 94 LEU A C 1
ATOM 707 O O . LEU A 1 94 ? -4.911 13.539 13.066 1.00 76.75 94 LEU A O 1
ATOM 711 N N . MET A 1 95 ? -2.789 13.079 13.616 1.00 76.12 95 MET A N 1
ATOM 712 C CA . MET A 1 95 ? -2.563 14.341 14.336 1.00 76.12 95 MET A CA 1
ATOM 713 C C . MET A 1 95 ? -2.057 15.481 13.446 1.00 76.12 95 MET A C 1
ATOM 715 O O . MET A 1 95 ? -2.190 16.640 13.832 1.00 76.12 95 MET A O 1
ATOM 719 N N . SER A 1 96 ? -1.416 15.178 12.317 1.00 71.88 96 SER A N 1
ATOM 720 C CA . SER A 1 96 ? -0.673 16.166 11.517 1.00 71.88 96 SER A CA 1
ATOM 721 C C . SER A 1 96 ? -1.132 16.259 10.063 1.00 71.88 96 SER A C 1
ATOM 723 O O . SER A 1 96 ? -0.412 16.829 9.249 1.00 71.88 96 SER A O 1
ATOM 725 N N . ASP A 1 97 ? -2.323 15.733 9.766 1.00 77.38 97 ASP A N 1
ATOM 726 C CA . ASP A 1 97 ? -2.817 15.479 8.413 1.00 77.38 97 ASP A CA 1
ATOM 727 C C . ASP A 1 97 ? -1.912 14.524 7.607 1.00 77.38 97 ASP A C 1
ATOM 729 O O . ASP A 1 97 ? -0.814 14.127 8.010 1.00 77.38 97 ASP A O 1
ATOM 733 N N . VAL A 1 98 ? -2.418 14.085 6.454 1.00 79.31 98 VAL A N 1
ATOM 734 C CA . VAL A 1 98 ? -1.661 13.259 5.507 1.00 79.31 98 VAL A CA 1
ATOM 735 C C . VAL A 1 98 ? -0.450 14.063 5.011 1.00 79.31 98 VAL A C 1
ATOM 737 O O . VAL A 1 98 ? -0.654 15.164 4.497 1.00 79.31 98 VAL A O 1
ATOM 740 N N . PRO A 1 99 ? 0.789 13.540 5.116 1.00 81.12 99 PRO A N 1
ATOM 741 C CA . PRO A 1 99 ? 1.976 14.248 4.642 1.00 81.12 99 PRO A CA 1
ATOM 742 C C . PRO A 1 99 ? 1.868 14.636 3.162 1.00 81.12 99 PRO A C 1
ATOM 744 O O . PRO A 1 99 ? 1.455 13.822 2.335 1.00 81.12 99 PRO A O 1
ATOM 747 N N . GLU A 1 100 ? 2.288 15.857 2.813 1.00 81.25 100 GLU A N 1
ATOM 748 C CA . GLU A 1 100 ? 2.347 16.302 1.410 1.00 81.25 100 GLU A CA 1
ATOM 749 C C . GLU A 1 100 ? 3.351 15.465 0.593 1.00 81.25 100 GLU A C 1
ATOM 751 O O . GLU A 1 100 ? 3.118 15.152 -0.579 1.00 81.25 100 GLU A O 1
ATOM 756 N N . THR A 1 101 ? 4.452 15.059 1.230 1.00 84.81 101 THR A N 1
ATOM 757 C CA . THR A 1 101 ? 5.509 14.215 0.661 1.00 84.81 101 THR A CA 1
ATOM 758 C C . THR A 1 101 ? 5.560 12.870 1.382 1.00 84.81 101 THR A C 1
ATOM 760 O O . THR A 1 101 ? 5.673 12.820 2.610 1.00 84.81 101 THR A O 1
ATOM 763 N N . CYS A 1 102 ? 5.433 11.773 0.633 1.00 88.94 102 CYS A N 1
ATOM 764 C CA . CYS A 1 102 ? 5.483 10.425 1.186 1.00 88.94 102 CYS A CA 1
ATOM 765 C C . CYS A 1 102 ? 5.969 9.398 0.154 1.00 88.94 102 CYS A C 1
ATOM 767 O O . CYS A 1 102 ? 5.422 9.310 -0.951 1.00 88.94 102 CYS A O 1
ATOM 769 N N . HIS A 1 103 ? 6.933 8.562 0.552 1.00 90.06 103 HIS A N 1
ATOM 770 C CA . HIS A 1 103 ? 7.401 7.404 -0.223 1.00 90.06 103 HIS A CA 1
ATOM 771 C C . HIS A 1 103 ? 6.400 6.229 -0.242 1.00 90.06 103 HIS A C 1
ATOM 773 O O . HIS A 1 103 ? 6.528 5.311 -1.062 1.00 90.06 103 HIS A O 1
ATOM 779 N N . PHE A 1 104 ? 5.388 6.264 0.633 1.00 94.12 104 PHE A N 1
ATOM 780 C CA . PHE A 1 104 ? 4.363 5.232 0.783 1.00 94.12 104 PHE A CA 1
ATOM 781 C C . PHE A 1 104 ? 3.003 5.711 0.276 1.00 94.12 104 PHE A C 1
ATOM 783 O O . PHE A 1 104 ? 2.622 6.867 0.444 1.00 94.12 104 PHE A O 1
ATOM 790 N N . GLY A 1 105 ? 2.232 4.792 -0.300 1.00 95.75 105 GLY A N 1
ATOM 791 C CA . GLY A 1 105 ? 0.792 4.973 -0.422 1.00 95.75 105 GLY A CA 1
ATOM 792 C C . GLY A 1 105 ? 0.124 4.765 0.937 1.00 95.75 105 GLY A C 1
ATOM 793 O O . GLY A 1 105 ? 0.484 3.841 1.665 1.00 95.75 105 GLY A O 1
ATOM 794 N N . LEU A 1 106 ? -0.857 5.596 1.274 1.00 96.31 106 LEU A N 1
ATOM 795 C CA . LEU A 1 106 ? -1.532 5.586 2.569 1.00 96.31 106 LEU A CA 1
ATOM 796 C C . LEU A 1 106 ? -3.008 5.230 2.402 1.00 96.31 106 LEU A C 1
ATOM 798 O O . LEU A 1 106 ? -3.706 5.785 1.552 1.00 96.31 106 LEU A O 1
ATOM 802 N N . LEU A 1 107 ? -3.490 4.318 3.239 1.00 96.62 107 LEU A N 1
ATOM 803 C CA . LEU A 1 107 ? -4.906 4.022 3.419 1.00 96.62 107 LEU A CA 1
ATOM 804 C C . LEU A 1 107 ? -5.348 4.604 4.760 1.00 96.62 107 LEU A C 1
ATOM 806 O O . LEU A 1 107 ? -4.998 4.072 5.814 1.00 96.62 107 LEU A O 1
ATOM 810 N N . VAL A 1 108 ? -6.101 5.699 4.707 1.00 95.06 108 VAL A N 1
ATOM 811 C CA . VAL A 1 108 ? -6.479 6.494 5.881 1.00 95.06 108 VAL A CA 1
ATOM 812 C C . VAL A 1 108 ? -7.992 6.407 6.086 1.00 95.06 108 VAL A C 1
ATOM 814 O O . VAL A 1 108 ? -8.745 6.716 5.152 1.00 95.06 108 VAL A O 1
ATOM 817 N N . PRO A 1 109 ? -8.470 5.978 7.270 1.00 93.69 109 PRO A N 1
ATOM 818 C CA . PRO A 1 109 ? -9.892 6.022 7.593 1.00 93.69 109 PRO A CA 1
ATOM 819 C C . PRO A 1 109 ? -10.448 7.444 7.443 1.00 93.69 109 PRO A C 1
ATOM 821 O O . PRO A 1 109 ? -9.899 8.403 7.981 1.00 93.69 109 PRO A O 1
ATOM 824 N N . GLY A 1 110 ? -11.528 7.580 6.678 1.00 88.69 110 GLY A N 1
ATOM 825 C CA . GLY A 1 110 ? -12.222 8.839 6.429 1.00 88.69 110 GLY A CA 1
ATOM 826 C C . GLY A 1 110 ? -13.533 8.957 7.206 1.00 88.69 110 GLY A C 1
ATOM 827 O O . GLY A 1 110 ? -13.868 8.136 8.063 1.00 88.69 110 GLY A O 1
ATOM 828 N N . ALA A 1 111 ? -14.319 9.982 6.871 1.00 84.88 111 ALA A N 1
ATOM 829 C CA . ALA A 1 111 ? -15.673 10.132 7.396 1.00 84.88 111 ALA A CA 1
ATOM 830 C C . ALA A 1 111 ? -16.593 8.989 6.924 1.00 84.88 111 ALA A C 1
ATOM 832 O O . ALA A 1 111 ? -16.347 8.359 5.896 1.00 84.88 111 ALA A O 1
ATOM 833 N N . GLU A 1 112 ? -17.668 8.740 7.676 1.00 84.88 112 GLU A N 1
ATOM 834 C CA . GLU A 1 112 ? -18.763 7.834 7.283 1.00 84.88 112 GLU A CA 1
ATOM 835 C C . GLU A 1 112 ? -18.323 6.411 6.895 1.00 84.88 112 GLU A C 1
ATOM 837 O O . GLU A 1 112 ? -18.904 5.771 6.022 1.00 84.88 112 GLU A O 1
ATOM 842 N N . GLY A 1 113 ? -17.290 5.891 7.561 1.00 83.19 113 GLY A N 1
ATOM 843 C CA . GLY A 1 113 ? -16.822 4.530 7.317 1.00 83.19 113 GLY A CA 1
ATOM 844 C C . GLY A 1 113 ? -16.181 4.352 5.935 1.00 83.19 113 GLY A C 1
ATOM 845 O O . GLY A 1 113 ? -16.280 3.281 5.338 1.00 83.19 113 GLY A O 1
ATOM 846 N N . THR A 1 114 ? -15.557 5.402 5.403 1.00 90.62 114 THR A N 1
ATOM 847 C CA . THR A 1 114 ? -14.771 5.338 4.167 1.00 90.62 114 THR A CA 1
ATOM 848 C C . THR A 1 114 ? -13.298 5.058 4.458 1.00 90.62 114 THR A C 1
ATOM 850 O O . THR A 1 114 ? -12.802 5.326 5.551 1.00 90.62 114 THR A O 1
ATOM 853 N N . LEU A 1 115 ? -12.585 4.528 3.461 1.00 95.50 115 LEU A N 1
ATOM 854 C CA . LEU A 1 115 ? -11.132 4.371 3.495 1.00 95.50 115 LEU A CA 1
ATOM 855 C C . LEU A 1 115 ? -10.526 5.086 2.2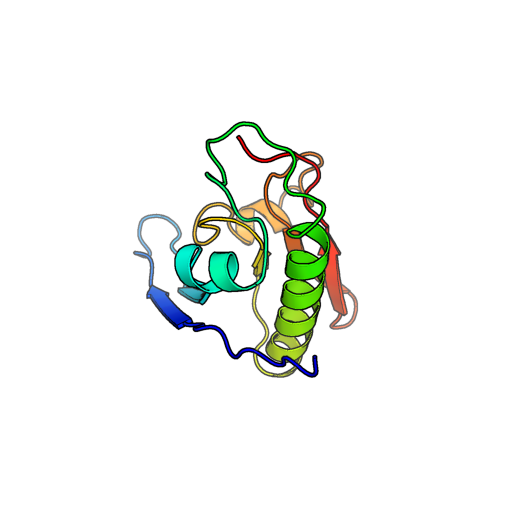86 1.00 95.50 115 LEU A C 1
ATOM 857 O O . LEU A 1 115 ? -10.697 4.651 1.138 1.00 95.50 115 LEU A O 1
ATOM 861 N N . ASN A 1 116 ? -9.835 6.189 2.552 1.00 94.94 116 ASN A N 1
ATOM 862 C CA . ASN A 1 116 ? -9.240 7.045 1.536 1.00 94.94 116 ASN A CA 1
ATOM 863 C C . ASN A 1 116 ? -7.858 6.521 1.158 1.00 94.94 116 ASN A C 1
ATOM 865 O O . ASN A 1 116 ? -7.054 6.196 2.027 1.00 94.94 116 ASN A O 1
ATOM 869 N N . TYR A 1 117 ? -7.589 6.442 -0.145 1.00 96.06 117 TYR A N 1
ATOM 870 C CA . TYR A 1 117 ? -6.260 6.111 -0.649 1.00 96.06 117 TYR A CA 1
ATOM 871 C C . TYR A 1 117 ? -5.551 7.389 -1.078 1.00 96.06 117 TYR A C 1
ATOM 873 O O . TYR A 1 117 ? -6.037 8.096 -1.962 1.00 96.06 117 TYR A O 1
ATOM 881 N N . HIS A 1 118 ? -4.402 7.644 -0.470 1.00 95.06 118 HIS A N 1
ATOM 882 C CA . HIS A 1 118 ? -3.477 8.701 -0.840 1.00 95.06 118 HIS A CA 1
ATOM 883 C C . HIS A 1 118 ? -2.268 8.027 -1.499 1.00 95.06 118 HIS A C 1
ATOM 885 O O . HIS A 1 118 ? -1.546 7.300 -0.816 1.00 95.06 118 HIS A O 1
ATOM 891 N N . PRO A 1 119 ? -2.065 8.163 -2.820 1.00 95.00 119 PRO A N 1
ATOM 892 C CA . PRO A 1 119 ? -0.909 7.565 -3.476 1.00 95.00 119 PRO A CA 1
ATOM 893 C C . PRO A 1 119 ? 0.385 8.199 -2.959 1.00 95.00 119 PRO A C 1
ATOM 895 O O . PRO A 1 119 ? 0.377 9.342 -2.500 1.00 95.00 119 PRO A O 1
ATOM 898 N N . ARG A 1 120 ? 1.498 7.467 -3.079 1.00 92.81 120 ARG A N 1
ATOM 899 C CA . ARG A 1 120 ? 2.825 8.035 -2.819 1.00 92.81 120 ARG A CA 1
ATOM 900 C C . ARG A 1 120 ? 3.037 9.269 -3.696 1.00 92.81 120 ARG A C 1
ATOM 902 O O . ARG A 1 120 ? 2.602 9.298 -4.852 1.00 92.81 120 ARG A O 1
ATOM 909 N N . THR A 1 121 ? 3.728 10.259 -3.159 1.00 90.12 121 THR A N 1
ATOM 910 C CA . THR A 1 121 ? 4.060 11.500 -3.870 1.00 90.12 121 THR A CA 1
ATOM 911 C C . THR A 1 121 ? 5.549 11.611 -4.176 1.00 90.12 121 THR A C 1
ATOM 913 O O . THR A 1 121 ? 5.938 12.422 -5.015 1.00 90.12 121 THR A O 1
ATOM 916 N N . GLU A 1 122 ? 6.374 10.749 -3.577 1.00 83.62 122 GLU A N 1
ATOM 917 C CA . GLU A 1 122 ? 7.811 10.669 -3.827 1.00 83.62 122 GLU A CA 1
ATOM 918 C C . GLU A 1 122 ? 8.197 9.384 -4.568 1.00 83.62 122 GLU A C 1
ATOM 920 O O . GLU A 1 122 ? 7.535 8.344 -4.470 1.00 83.62 122 GLU A O 1
ATOM 925 N N . ARG A 1 123 ? 9.295 9.470 -5.328 1.00 74.44 123 ARG A N 1
ATOM 926 C CA . ARG A 1 123 ? 9.936 8.299 -5.939 1.00 74.44 123 ARG A CA 1
ATOM 927 C C . ARG A 1 123 ? 10.648 7.470 -4.870 1.00 74.44 123 ARG A C 1
ATOM 929 O O . ARG A 1 123 ? 10.846 7.931 -3.747 1.00 74.44 123 ARG A O 1
ATOM 936 N N . ASP A 1 124 ? 11.001 6.240 -5.226 1.00 69.81 124 ASP A N 1
ATOM 937 C CA . ASP A 1 124 ? 11.928 5.442 -4.422 1.00 69.81 124 ASP A CA 1
ATOM 938 C C . ASP A 1 124 ? 13.277 6.163 -4.260 1.00 69.81 124 ASP A C 1
ATOM 940 O O . ASP A 1 124 ? 13.607 7.058 -5.045 1.00 69.81 124 ASP A O 1
ATOM 944 N N . TRP A 1 125 ? 13.992 5.789 -3.202 1.00 63.78 125 TRP A N 1
ATOM 945 C CA . TRP A 1 125 ? 15.264 6.367 -2.752 1.00 63.78 125 TRP A CA 1
ATOM 946 C C . TRP A 1 125 ? 16.404 6.266 -3.769 1.00 63.78 125 TRP A C 1
ATOM 948 O O . TRP A 1 125 ? 16.507 5.233 -4.467 1.00 63.78 125 TRP A O 1
#